Protein AF-A0AAU6P9B1-F1 (afdb_monomer_lite)

Structure (mmCIF, N/CA/C/O backbone):
data_AF-A0AAU6P9B1-F1
#
_entry.id   AF-A0AAU6P9B1-F1
#
loop_
_atom_site.group_PDB
_atom_site.id
_atom_site.type_symbol
_atom_site.label_atom_id
_atom_site.label_alt_id
_atom_site.label_comp_id
_atom_site.label_asym_id
_atom_site.label_entity_id
_atom_site.label_seq_id
_atom_site.pdbx_PDB_ins_code
_atom_site.Cartn_x
_atom_site.Cartn_y
_atom_site.Cartn_z
_atom_site.occupancy
_atom_site.B_iso_or_equiv
_atom_site.auth_seq_id
_atom_site.auth_comp_id
_atom_site.auth_asym_id
_atom_site.auth_atom_id
_atom_site.pdbx_PDB_model_num
ATOM 1 N N . MET A 1 1 ? -17.994 2.057 51.627 1.00 61.50 1 MET A N 1
ATOM 2 C CA . MET A 1 1 ? -16.781 1.491 50.987 1.00 61.50 1 MET A CA 1
ATOM 3 C C . MET A 1 1 ? -17.101 0.580 49.802 1.00 61.50 1 MET A C 1
ATOM 5 O O . MET A 1 1 ? -16.664 0.897 48.709 1.00 61.50 1 MET A O 1
ATOM 9 N N . LYS A 1 2 ? -17.934 -0.466 49.947 1.00 69.88 2 LYS A N 1
ATOM 10 C CA . LYS A 1 2 ? -18.300 -1.373 48.830 1.00 69.88 2 LYS A CA 1
ATOM 11 C C . LYS A 1 2 ? -18.869 -0.661 47.588 1.00 69.88 2 LYS A C 1
ATOM 13 O O . LYS A 1 2 ? -18.479 -0.984 46.477 1.00 69.88 2 LYS A O 1
ATOM 18 N N . LYS A 1 3 ? -19.719 0.357 47.779 1.00 78.44 3 LYS A N 1
ATOM 19 C CA . LYS A 1 3 ? -20.295 1.163 46.681 1.00 78.44 3 LYS A CA 1
ATOM 20 C C . LYS A 1 3 ? -19.249 1.982 45.908 1.00 78.44 3 LYS A C 1
ATOM 22 O O . LYS A 1 3 ? -19.385 2.146 44.707 1.00 78.44 3 LYS A O 1
ATOM 27 N N . ILE A 1 4 ? -18.200 2.452 46.589 1.00 85.50 4 ILE A N 1
ATOM 28 C CA . ILE A 1 4 ? -17.102 3.225 45.979 1.00 85.50 4 ILE A CA 1
ATOM 29 C C . ILE A 1 4 ? -16.205 2.298 45.157 1.00 85.50 4 ILE A C 1
ATOM 31 O O . ILE A 1 4 ? -15.840 2.633 44.038 1.00 85.50 4 ILE A O 1
ATOM 35 N N . ILE A 1 5 ? -15.918 1.103 45.682 1.00 85.44 5 ILE A N 1
ATOM 36 C CA . ILE A 1 5 ? -15.166 0.067 44.962 1.00 85.44 5 ILE A CA 1
ATOM 37 C C . ILE A 1 5 ? -15.930 -0.367 43.703 1.00 85.44 5 ILE A C 1
ATOM 39 O O . ILE A 1 5 ? -15.330 -0.494 42.641 1.00 85.44 5 ILE A O 1
ATOM 43 N N . LEU A 1 6 ? -17.256 -0.524 43.798 1.00 85.88 6 LEU A N 1
ATOM 44 C CA . LEU A 1 6 ? -18.097 -0.866 42.649 1.00 85.88 6 LEU A CA 1
ATOM 45 C C . LEU A 1 6 ? -18.089 0.238 41.579 1.00 85.88 6 LEU A C 1
ATOM 47 O O . LEU A 1 6 ? -18.013 -0.060 40.392 1.00 85.88 6 LEU A O 1
ATOM 51 N N . LEU A 1 7 ? -18.134 1.506 42.000 1.00 83.88 7 LEU A N 1
ATOM 52 C CA . LEU A 1 7 ? -18.097 2.656 41.097 1.00 83.88 7 LEU A CA 1
ATOM 53 C C . LEU A 1 7 ? -16.742 2.767 40.379 1.00 83.88 7 LEU A C 1
ATOM 55 O O . LEU A 1 7 ? -16.703 2.973 39.171 1.00 83.88 7 LEU A O 1
ATOM 59 N N . LEU A 1 8 ? -15.637 2.565 41.103 1.00 84.75 8 LEU A N 1
ATOM 60 C CA . LEU A 1 8 ? -14.288 2.543 40.530 1.00 84.75 8 LEU A CA 1
ATOM 61 C C . LEU A 1 8 ? -14.110 1.391 39.533 1.00 84.75 8 LEU A C 1
ATOM 63 O O . LEU A 1 8 ? -13.575 1.607 38.450 1.00 84.75 8 LEU A O 1
ATOM 67 N N . ALA A 1 9 ? -14.608 0.194 39.853 1.00 81.81 9 ALA A N 1
ATOM 68 C CA . ALA A 1 9 ? -14.567 -0.948 38.939 1.00 81.81 9 ALA A CA 1
ATOM 69 C C . ALA A 1 9 ? -15.362 -0.690 37.646 1.00 81.81 9 ALA A C 1
ATOM 71 O O . ALA A 1 9 ? -14.918 -1.070 36.564 1.00 81.81 9 ALA A O 1
ATOM 72 N N . LEU A 1 10 ? -16.500 0.005 37.744 1.00 80.50 10 LEU A N 1
ATOM 73 C CA . LEU A 1 10 ? -17.317 0.368 36.587 1.00 80.50 10 LEU A CA 1
ATOM 74 C C . LEU A 1 10 ? -16.604 1.385 35.682 1.00 80.50 10 LEU A C 1
ATOM 76 O O . LEU A 1 10 ? -16.620 1.241 34.463 1.00 80.50 10 LEU A O 1
ATOM 80 N N . ILE A 1 11 ? -15.917 2.368 36.272 1.00 79.69 11 ILE A N 1
ATOM 81 C CA . ILE A 1 11 ? -15.120 3.350 35.526 1.00 79.69 11 ILE A CA 1
ATOM 82 C C . ILE A 1 11 ? -13.976 2.644 34.784 1.00 79.69 11 ILE A C 1
ATOM 84 O O . ILE A 1 11 ? -13.838 2.818 33.576 1.00 79.69 11 ILE A O 1
ATOM 88 N N . PHE A 1 12 ? -13.219 1.767 35.453 1.00 71.25 12 PHE A N 1
ATOM 89 C CA . PHE A 1 12 ? -12.143 0.995 34.813 1.00 71.25 12 PHE A CA 1
ATOM 90 C C . PHE A 1 12 ? -12.633 0.068 33.689 1.00 71.25 12 PHE A C 1
ATOM 92 O O . PHE A 1 12 ? -11.936 -0.097 32.687 1.00 71.25 12 PHE A O 1
ATOM 99 N N . ALA A 1 13 ? -13.840 -0.492 33.802 1.00 69.88 13 ALA A N 1
ATOM 100 C CA . ALA A 1 13 ? -14.433 -1.297 32.736 1.00 69.88 13 ALA A CA 1
ATOM 101 C C . ALA A 1 13 ? -14.730 -0.472 31.467 1.00 69.88 13 ALA A C 1
ATOM 103 O O . ALA A 1 13 ? -14.564 -0.979 30.360 1.00 69.88 13 ALA A O 1
ATOM 104 N N . THR A 1 14 ? -15.104 0.805 31.607 1.00 63.59 14 THR A N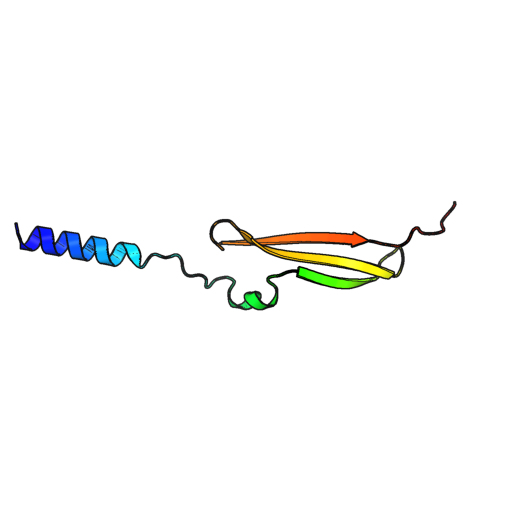 1
ATOM 105 C CA . THR A 1 14 ? -15.416 1.679 30.457 1.00 63.59 14 THR A CA 1
ATOM 106 C C . THR A 1 14 ? -14.186 2.235 29.733 1.00 63.59 14 THR A C 1
ATOM 108 O O . THR A 1 14 ? -14.257 2.502 28.537 1.00 63.59 14 THR A O 1
ATOM 111 N N . ILE A 1 15 ? -13.033 2.356 30.403 1.00 64.44 15 ILE A N 1
ATOM 112 C CA . ILE A 1 15 ? -11.813 2.924 29.792 1.00 64.44 15 ILE A CA 1
ATOM 113 C C . ILE A 1 15 ? -11.215 1.975 28.732 1.00 64.44 15 ILE A C 1
ATOM 115 O O . ILE A 1 15 ? -10.609 2.431 27.768 1.00 64.44 15 ILE A O 1
ATOM 119 N N . ASN A 1 16 ? -11.451 0.662 28.843 1.00 57.06 16 ASN A N 1
ATOM 120 C CA . ASN A 1 16 ? -10.945 -0.333 27.885 1.00 57.06 16 ASN A CA 1
ATOM 121 C C . ASN A 1 16 ? -11.700 -0.352 26.539 1.00 57.06 16 ASN A C 1
ATOM 123 O O . ASN A 1 16 ? -11.231 -0.969 25.585 1.00 57.06 16 ASN A O 1
ATOM 127 N N . GLN A 1 17 ? -12.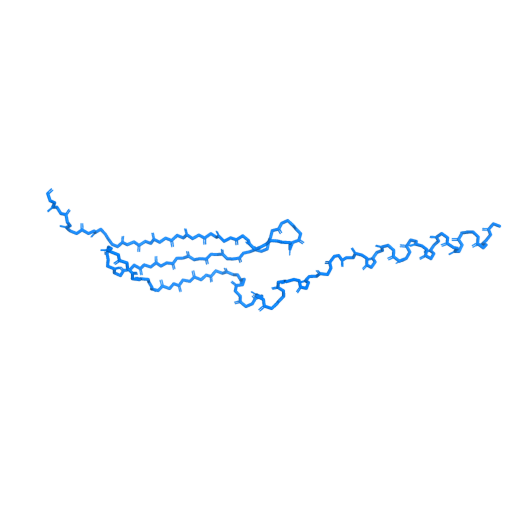847 0.331 26.437 1.00 55.44 17 GLN A N 1
ATOM 128 C CA . GLN A 1 17 ? -13.594 0.473 25.178 1.00 55.44 17 GLN A CA 1
ATOM 129 C C . GLN A 1 17 ? -13.165 1.698 24.355 1.00 55.44 17 GLN A C 1
ATOM 131 O O . GLN A 1 17 ? -13.647 1.888 23.245 1.00 55.44 17 GLN A O 1
ATOM 136 N N . LEU A 1 18 ? -12.211 2.497 24.848 1.00 52.25 18 LEU A N 1
ATOM 137 C CA . LEU A 1 18 ? -11.529 3.543 24.075 1.00 52.25 18 LEU A CA 1
ATOM 138 C C . LEU A 1 18 ? -10.393 2.961 23.217 1.00 52.25 18 LEU A C 1
ATOM 140 O O . LEU A 1 18 ? -9.363 3.601 23.006 1.00 52.25 18 LEU A O 1
ATOM 144 N N . THR A 1 19 ? -10.561 1.737 22.717 1.00 54.66 19 THR A N 1
ATOM 145 C CA . THR A 1 19 ? -9.768 1.265 21.586 1.00 54.66 19 THR A CA 1
ATOM 146 C C . THR A 1 19 ? -10.188 2.111 20.393 1.00 54.66 19 THR A C 1
ATOM 148 O O . THR A 1 19 ? -11.291 1.996 19.866 1.00 54.66 19 THR A O 1
ATOM 151 N N . TYR A 1 20 ? -9.322 3.073 20.081 1.00 56.84 20 TYR A N 1
ATOM 152 C CA . TYR A 1 20 ? -9.452 4.038 19.005 1.00 56.84 20 TYR A CA 1
ATOM 153 C C . TYR A 1 20 ? -9.938 3.320 17.744 1.00 56.84 20 TYR A C 1
ATOM 155 O O . TYR A 1 20 ? -9.240 2.472 17.192 1.00 56.84 20 TYR A O 1
ATOM 163 N N . SER A 1 21 ? -11.187 3.598 17.374 1.00 55.78 21 SER A N 1
ATOM 164 C CA . SER A 1 21 ? -11.874 2.926 16.282 1.00 55.78 21 SER A CA 1
ATOM 165 C C . SER A 1 21 ? -11.057 3.062 15.001 1.00 55.78 21 SER A C 1
ATOM 167 O O . SER A 1 21 ? -10.664 4.159 14.601 1.00 55.78 21 SER A O 1
ATOM 169 N N . GLN A 1 22 ? -10.843 1.921 14.363 1.00 58.75 22 GLN A N 1
ATOM 170 C CA . GLN A 1 22 ? -10.132 1.697 13.110 1.00 58.75 22 GLN A CA 1
ATOM 171 C C . GLN A 1 22 ? -10.849 2.337 11.894 1.00 58.75 22 GLN A C 1
ATOM 173 O O . GLN A 1 22 ? -10.538 2.045 10.750 1.00 58.75 22 GLN A O 1
ATOM 178 N N . SER A 1 23 ? -11.787 3.271 12.106 1.00 63.56 23 SER A N 1
ATOM 179 C CA . SER A 1 23 ? -12.810 3.595 11.106 1.00 63.56 23 SER A CA 1
ATOM 180 C C . SER A 1 23 ? -12.427 4.626 10.050 1.00 63.56 23 SER A C 1
ATOM 182 O O . SER A 1 23 ? -13.066 4.672 9.002 1.00 63.56 23 SER A O 1
ATOM 184 N N . LYS A 1 24 ? -11.413 5.478 10.264 1.00 73.94 24 LYS A N 1
ATOM 185 C CA . LYS A 1 24 ? -11.137 6.565 9.298 1.00 73.94 24 LYS A CA 1
ATOM 186 C C . LYS A 1 24 ? -10.686 6.049 7.933 1.00 73.94 24 LYS A C 1
ATOM 188 O O . LYS A 1 24 ? -10.922 6.720 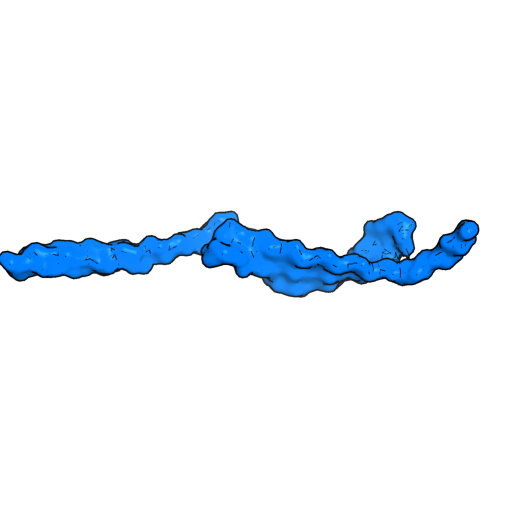6.932 1.00 73.94 24 LYS A O 1
ATOM 193 N N . PHE A 1 25 ? -10.048 4.881 7.902 1.00 84.62 25 PHE A N 1
ATOM 194 C CA . PHE A 1 25 ? -9.429 4.336 6.700 1.00 84.62 25 PHE A CA 1
ATOM 195 C C . PHE A 1 25 ? -9.838 2.900 6.375 1.00 84.62 25 PHE A C 1
ATOM 197 O O . PHE A 1 25 ? -9.346 2.392 5.378 1.00 84.62 25 PHE A O 1
ATOM 204 N N . GLU A 1 26 ? -10.762 2.287 7.121 1.00 86.19 26 GLU A N 1
ATOM 205 C CA . GLU A 1 26 ? -11.312 0.947 6.824 1.00 86.19 26 GLU A CA 1
ATOM 206 C C . GLU A 1 26 ? -11.815 0.833 5.372 1.00 86.19 26 GLU A C 1
ATOM 208 O O . GLU A 1 26 ? -11.599 -0.163 4.690 1.00 86.19 26 GLU A O 1
ATOM 213 N N . ALA A 1 27 ? -12.424 1.897 4.833 1.00 89.94 27 ALA A N 1
ATOM 214 C CA . ALA A 1 27 ? -12.870 1.930 3.436 1.00 89.94 27 ALA A CA 1
ATOM 215 C C . ALA A 1 27 ? -11.721 1.815 2.409 1.00 89.94 27 ALA A C 1
ATOM 217 O O . ALA A 1 27 ? -11.973 1.565 1.232 1.00 89.94 27 ALA A O 1
ATOM 218 N N . LEU A 1 28 ? -10.475 2.021 2.840 1.00 92.81 28 LEU A N 1
ATOM 219 C CA . LEU A 1 28 ? -9.258 1.923 2.039 1.00 92.81 28 LEU A CA 1
ATOM 220 C C . LEU A 1 28 ? -8.476 0.633 2.310 1.00 92.81 28 LEU A C 1
ATOM 222 O O . LEU A 1 28 ? -7.406 0.469 1.730 1.00 92.81 28 LEU A O 1
ATOM 226 N N . ASP A 1 29 ? -8.997 -0.295 3.120 1.00 93.25 29 ASP A N 1
ATOM 227 C CA . ASP A 1 29 ? -8.333 -1.572 3.426 1.00 93.25 29 ASP A CA 1
ATOM 228 C C . ASP A 1 29 ? -7.955 -2.344 2.155 1.00 93.25 29 ASP A C 1
ATOM 230 O O . ASP A 1 29 ? -6.932 -3.022 2.109 1.00 93.25 29 ASP A O 1
ATOM 234 N N . PHE A 1 30 ? -8.736 -2.183 1.082 1.00 95.00 30 PHE A N 1
ATOM 235 C CA . PHE A 1 30 ? -8.456 -2.803 -0.211 1.00 95.00 30 PHE A CA 1
ATOM 236 C C . PHE A 1 30 ? -7.151 -2.324 -0.863 1.00 95.00 30 PHE A C 1
ATOM 238 O O . PHE A 1 30 ? -6.687 -2.991 -1.779 1.00 95.00 30 PHE A O 1
ATOM 245 N N . LEU A 1 31 ? -6.587 -1.183 -0.448 1.00 95.12 31 LEU A N 1
ATOM 246 C CA . LEU A 1 31 ? -5.298 -0.668 -0.922 1.00 95.12 31 LEU A CA 1
ATOM 247 C C . LEU A 1 31 ? -4.120 -1.236 -0.127 1.00 95.12 31 LEU A C 1
ATOM 249 O O . LEU A 1 31 ? -2.993 -1.204 -0.618 1.00 95.12 31 LEU A O 1
ATOM 253 N N . ILE A 1 32 ? -4.352 -1.719 1.094 1.00 96.69 32 ILE A N 1
ATOM 254 C CA . ILE A 1 32 ? -3.288 -2.145 2.003 1.00 96.69 32 ILE A CA 1
ATOM 255 C C . ILE A 1 32 ? -2.627 -3.415 1.473 1.00 96.69 32 ILE A C 1
ATOM 257 O O . ILE A 1 32 ? -3.289 -4.399 1.148 1.00 96.69 32 ILE A O 1
ATOM 261 N N . GLY A 1 33 ? -1.298 -3.392 1.398 1.00 97.56 33 GLY A N 1
ATOM 262 C CA . GLY A 1 33 ? -0.502 -4.481 0.848 1.00 97.56 33 GLY A CA 1
ATOM 263 C C . GLY A 1 33 ? 0.519 -4.018 -0.183 1.00 97.56 33 GLY A C 1
ATOM 264 O O . GLY A 1 33 ? 0.864 -2.838 -0.273 1.00 97.56 33 GLY A O 1
ATOM 265 N N . ASN A 1 34 ? 1.023 -4.990 -0.942 1.00 98.38 34 ASN A N 1
ATOM 266 C CA . ASN A 1 34 ? 2.059 -4.795 -1.949 1.00 98.38 34 ASN A CA 1
ATOM 267 C C . ASN A 1 34 ? 1.456 -4.920 -3.345 1.00 98.38 34 ASN A C 1
ATOM 269 O O . ASN A 1 34 ? 0.773 -5.897 -3.651 1.00 98.38 34 ASN A O 1
ATOM 273 N N . TRP A 1 35 ? 1.769 -3.955 -4.197 1.00 97.81 35 TRP A N 1
ATOM 274 C CA . TRP A 1 35 ? 1.292 -3.871 -5.566 1.00 97.81 35 TRP A CA 1
ATOM 275 C C . TRP A 1 35 ? 2.463 -3.840 -6.525 1.00 97.81 35 TRP A C 1
ATOM 277 O O . TRP A 1 35 ? 3.475 -3.179 -6.285 1.00 97.81 35 TRP A O 1
ATOM 287 N N . GLN A 1 36 ? 2.272 -4.512 -7.651 1.00 97.50 36 GLN A N 1
ATOM 288 C CA . GLN A 1 36 ? 3.172 -4.474 -8.787 1.00 97.50 36 GLN A CA 1
ATOM 289 C C . GLN A 1 36 ? 2.348 -4.225 -10.044 1.00 97.50 36 GLN A C 1
ATOM 291 O O . GLN A 1 36 ? 1.306 -4.849 -10.245 1.00 97.50 36 GLN A O 1
ATOM 296 N N . GLY A 1 37 ? 2.819 -3.324 -10.900 1.00 96.31 37 GLY A N 1
ATOM 297 C CA . GLY A 1 37 ? 2.125 -2.992 -12.136 1.00 96.31 37 GLY A CA 1
ATOM 298 C C . GLY A 1 37 ? 3.051 -2.450 -13.210 1.00 96.31 37 GLY A C 1
ATOM 299 O O . GLY A 1 37 ? 4.228 -2.179 -12.973 1.00 96.31 37 GLY A O 1
ATOM 300 N N . ILE A 1 38 ? 2.488 -2.294 -14.404 1.00 96.00 38 ILE A N 1
ATOM 301 C CA . ILE A 1 38 ? 3.139 -1.596 -15.509 1.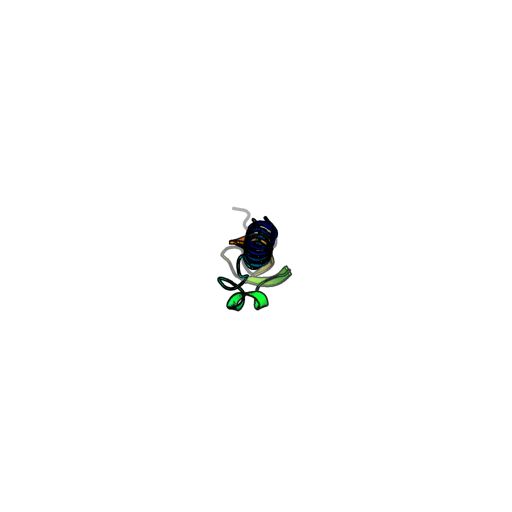00 96.00 38 ILE A CA 1
ATOM 302 C C . ILE A 1 38 ? 2.811 -0.110 -15.397 1.00 96.00 38 ILE A C 1
ATOM 304 O O . ILE A 1 38 ? 1.656 0.263 -15.196 1.00 96.00 38 ILE A O 1
ATOM 308 N N . GLU A 1 39 ? 3.828 0.731 -15.540 1.00 93.69 39 GLU A N 1
ATOM 309 C CA . GLU A 1 39 ? 3.709 2.187 -15.527 1.00 93.69 39 GLU A CA 1
ATOM 310 C C . GLU A 1 39 ? 4.267 2.779 -16.824 1.00 93.69 39 GLU A C 1
ATOM 312 O O . GLU A 1 39 ? 5.172 2.217 -17.440 1.00 93.69 39 GLU A O 1
ATOM 317 N N . SER A 1 40 ? 3.741 3.926 -17.244 1.00 92.12 40 SER A N 1
ATOM 318 C CA . SER A 1 40 ? 4.220 4.651 -18.423 1.00 92.12 40 SER A CA 1
ATOM 319 C C . SER A 1 40 ? 4.673 6.050 -18.013 1.00 92.12 40 SER A C 1
ATOM 321 O O . SER A 1 40 ? 3.965 6.750 -17.291 1.00 92.12 40 SER A O 1
ATOM 323 N N . GLY A 1 41 ? 5.848 6.467 -18.482 1.00 86.69 41 GLY A N 1
ATOM 324 C CA . GLY A 1 41 ? 6.423 7.782 -18.203 1.00 86.69 41 GLY A CA 1
ATOM 325 C C . GLY A 1 41 ? 7.325 8.279 -19.332 1.00 86.69 41 GLY A C 1
ATOM 326 O O . GLY A 1 41 ? 7.409 7.674 -20.398 1.00 86.69 41 GLY A O 1
ATOM 327 N N . ALA A 1 42 ? 8.039 9.384 -19.100 1.00 85.06 42 ALA A N 1
ATOM 328 C CA . ALA A 1 42 ? 8.926 9.979 -20.109 1.00 85.06 42 ALA A CA 1
ATOM 329 C C . ALA A 1 42 ? 10.069 9.043 -20.555 1.00 85.06 42 ALA A C 1
ATOM 331 O O . ALA A 1 42 ? 10.568 9.166 -21.671 1.00 85.06 42 ALA A O 1
ATOM 332 N N . ALA A 1 43 ? 10.464 8.099 -19.695 1.00 83.19 43 ALA A N 1
ATOM 333 C CA . ALA A 1 43 ? 11.464 7.072 -19.985 1.00 83.19 43 ALA A CA 1
ATOM 334 C C . ALA A 1 43 ? 10.895 5.845 -20.734 1.00 83.19 43 ALA A C 1
ATOM 336 O O . ALA A 1 43 ? 11.637 4.907 -21.014 1.00 83.19 43 ALA A O 1
ATOM 337 N N . GLY A 1 44 ? 9.600 5.843 -21.069 1.00 87.94 44 GLY A N 1
ATOM 338 C CA . GLY A 1 44 ? 8.898 4.714 -21.678 1.00 87.94 44 GLY A CA 1
ATOM 339 C C . GLY A 1 44 ? 8.087 3.909 -20.662 1.00 87.94 44 GLY A C 1
ATOM 340 O O . GLY A 1 44 ? 7.622 4.446 -19.655 1.00 87.94 44 GLY A O 1
ATOM 341 N N . ASN A 1 45 ? 7.896 2.621 -20.948 1.00 92.75 45 ASN A N 1
ATOM 342 C CA . ASN A 1 45 ? 7.196 1.702 -20.054 1.00 92.75 45 ASN A CA 1
ATOM 343 C C . ASN A 1 45 ? 8.166 1.133 -19.012 1.00 92.75 45 ASN A C 1
ATOM 345 O O . ASN A 1 45 ? 9.263 0.694 -19.358 1.00 92.75 45 ASN A O 1
ATOM 349 N N . GLY A 1 46 ? 7.746 1.134 -17.753 1.00 93.00 46 GLY A N 1
ATOM 350 C CA . GLY A 1 46 ? 8.483 0.599 -16.615 1.00 93.00 46 GLY A CA 1
ATOM 351 C C . GLY A 1 46 ? 7.627 -0.335 -15.765 1.00 93.00 46 GLY A C 1
ATOM 352 O O . GLY A 1 46 ? 6.463 -0.608 -16.074 1.00 93.00 46 GLY A O 1
ATOM 353 N N . VAL A 1 47 ? 8.224 -0.822 -14.682 1.00 96.56 47 VAL A N 1
ATOM 354 C CA . VAL A 1 47 ? 7.539 -1.602 -13.648 1.00 96.56 47 VAL A CA 1
ATOM 355 C C . VAL A 1 47 ? 7.535 -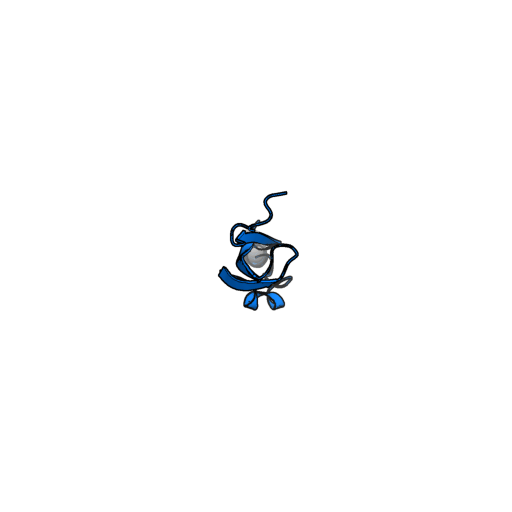0.792 -12.359 1.00 96.56 47 VAL A C 1
ATOM 357 O O . VAL A 1 47 ? 8.592 -0.410 -11.854 1.00 96.56 47 VAL A O 1
ATOM 360 N N . GLY A 1 48 ? 6.339 -0.560 -11.827 1.00 96.50 48 GLY A N 1
ATOM 361 C CA . GLY A 1 48 ? 6.130 0.122 -10.558 1.00 96.50 48 GLY A CA 1
ATOM 362 C C . GLY A 1 48 ? 5.849 -0.869 -9.434 1.00 96.50 48 GLY A C 1
ATOM 363 O O . GLY A 1 48 ? 5.087 -1.822 -9.611 1.00 96.50 48 GLY A O 1
ATOM 364 N N . PHE A 1 49 ? 6.426 -0.601 -8.268 1.00 97.69 49 PHE A N 1
ATOM 365 C CA . PHE A 1 49 ? 6.155 -1.281 -7.005 1.00 97.69 49 PHE A CA 1
ATOM 366 C C . PHE A 1 49 ? 5.605 -0.268 -6.001 1.00 97.69 49 PHE A C 1
ATOM 368 O O . PHE A 1 49 ? 6.108 0.859 -5.904 1.00 97.69 49 PHE A O 1
ATOM 375 N N . ARG A 1 50 ? 4.538 -0.635 -5.290 1.00 97.94 50 ARG A N 1
ATOM 376 C CA . ARG A 1 50 ? 3.873 0.227 -4.306 1.00 97.94 50 ARG A CA 1
ATOM 377 C C . ARG A 1 50 ? 3.525 -0.579 -3.067 1.00 97.94 50 ARG A C 1
ATOM 379 O O . ARG A 1 50 ? 2.939 -1.650 -3.196 1.00 97.94 50 ARG A O 1
ATOM 386 N N . THR A 1 51 ? 3.815 -0.041 -1.893 1.00 98.44 51 THR A N 1
ATOM 387 C CA . THR A 1 51 ? 3.426 -0.651 -0.619 1.00 98.44 51 THR A CA 1
ATOM 388 C C . THR A 1 51 ? 2.612 0.348 0.182 1.00 98.44 51 THR A C 1
ATOM 390 O O . THR A 1 51 ? 3.041 1.485 0.370 1.00 98.44 51 THR A O 1
ATOM 393 N N . TYR A 1 52 ? 1.438 -0.081 0.643 1.00 97.88 52 TYR A N 1
ATOM 394 C CA . TYR A 1 52 ? 0.566 0.685 1.528 1.00 97.88 52 TYR A CA 1
ATOM 395 C C . TYR A 1 52 ? 0.456 -0.054 2.854 1.00 97.88 52 TYR A C 1
ATOM 397 O O . TYR A 1 52 ? 0.063 -1.222 2.878 1.00 97.88 52 TYR A O 1
ATOM 405 N N . GLN A 1 53 ? 0.779 0.624 3.951 1.00 96.62 53 GLN A N 1
ATOM 406 C CA . GLN A 1 53 ? 0.710 0.041 5.287 1.00 96.62 53 GLN A CA 1
ATOM 407 C C . GLN A 1 53 ? 0.196 1.046 6.308 1.00 96.62 53 GLN A C 1
ATOM 409 O O . GLN A 1 53 ? 0.419 2.250 6.184 1.00 96.62 53 GLN A O 1
ATOM 4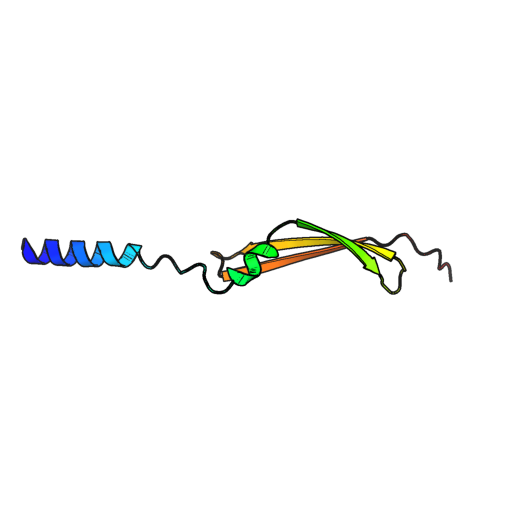14 N N . TYR A 1 54 ? -0.485 0.543 7.330 1.00 94.12 54 TYR A N 1
ATOM 415 C CA . TYR A 1 54 ? -0.888 1.359 8.462 1.00 94.12 54 TYR A CA 1
ATOM 416 C C . TYR A 1 54 ? 0.293 1.644 9.386 1.00 94.12 54 TYR A C 1
ATOM 418 O O . TYR A 1 54 ? 1.073 0.753 9.705 1.00 94.12 54 TYR A O 1
ATOM 426 N N . GLU A 1 55 ? 0.377 2.882 9.857 1.00 92.00 55 GLU A N 1
ATOM 427 C CA . GLU A 1 55 ? 1.403 3.349 10.785 1.00 92.00 55 GLU A CA 1
ATOM 428 C C . GLU A 1 55 ? 0.788 4.157 11.931 1.00 92.00 55 GLU A C 1
ATOM 430 O O . GLU A 1 55 ? -0.355 4.627 11.856 1.00 92.00 55 GLU A O 1
ATOM 435 N N . LEU A 1 56 ? 1.571 4.328 13.003 1.00 89.94 56 LEU A N 1
ATOM 436 C CA . LEU A 1 56 ? 1.215 5.125 14.185 1.00 89.94 56 LEU A CA 1
ATOM 437 C C . LEU A 1 56 ? -0.175 4.759 14.735 1.00 89.94 56 LEU A C 1
ATOM 439 O O . LEU A 1 56 ? -1.073 5.600 14.824 1.00 89.94 56 LEU A O 1
ATOM 443 N N . ALA A 1 57 ? -0.349 3.484 15.096 1.00 86.75 57 ALA A N 1
ATOM 444 C CA . ALA A 1 57 ? -1.614 2.925 15.585 1.00 86.75 57 ALA A CA 1
ATOM 445 C C . ALA A 1 57 ? -2.782 3.102 14.593 1.00 86.75 57 ALA A C 1
ATOM 447 O O . ALA A 1 57 ? -3.874 3.514 14.975 1.00 86.75 57 ALA A O 1
ATOM 448 N N . ASN A 1 58 ? -2.533 2.798 13.316 1.00 87.00 58 ASN A N 1
ATOM 449 C CA . ASN A 1 58 ? -3.516 2.831 12.225 1.00 87.00 58 ASN A CA 1
ATOM 450 C C . ASN A 1 58 ? -4.120 4.218 11.951 1.00 87.00 58 ASN A C 1
ATOM 452 O O . ASN A 1 58 ? -5.189 4.337 11.355 1.00 87.00 58 ASN A O 1
ATOM 456 N N . ASN A 1 59 ? -3.422 5.280 12.358 1.00 86.25 59 ASN A N 1
ATOM 457 C CA . ASN A 1 59 ? -3.856 6.658 12.126 1.00 86.25 59 ASN A CA 1
ATOM 458 C C . ASN A 1 59 ? -3.384 7.221 10.787 1.00 86.25 59 ASN A C 1
ATOM 460 O O . ASN A 1 59 ? -3.885 8.258 10.356 1.00 86.25 59 ASN A O 1
ATOM 464 N N . PHE A 1 60 ? -2.418 6.567 10.146 1.00 90.62 60 PHE A N 1
ATOM 465 C CA . PHE A 1 60 ? -1.852 6.993 8.875 1.00 90.62 60 PHE A CA 1
ATOM 466 C C . PHE A 1 60 ? -1.656 5.787 7.969 1.00 90.62 60 PHE A C 1
ATOM 468 O O . PHE A 1 60 ? -1.335 4.700 8.445 1.00 90.62 60 PHE A O 1
ATOM 475 N N . ILE A 1 61 ? -1.815 6.001 6.665 1.00 93.81 61 ILE A N 1
ATOM 476 C CA . ILE A 1 61 ? -1.358 5.063 5.642 1.00 93.81 61 ILE A CA 1
ATOM 477 C C . ILE A 1 61 ? -0.025 5.596 5.125 1.00 93.81 61 ILE A C 1
ATOM 479 O O . ILE A 1 61 ? 0.028 6.671 4.525 1.00 93.81 61 ILE A O 1
ATOM 483 N N . PHE A 1 62 ? 1.049 4.861 5.382 1.00 96.19 62 PHE A N 1
ATOM 484 C CA . PHE A 1 62 ? 2.354 5.111 4.792 1.00 96.19 62 PHE A CA 1
ATOM 485 C C . PHE A 1 62 ? 2.421 4.478 3.402 1.00 96.19 62 PHE A C 1
ATOM 487 O O . PHE A 1 62 ? 1.914 3.373 3.196 1.00 96.19 62 PHE A O 1
ATOM 494 N N . ILE A 1 63 ? 3.026 5.198 2.454 1.00 97.56 63 ILE A N 1
ATOM 495 C CA . ILE A 1 63 ? 3.116 4.786 1.053 1.00 97.56 63 ILE A CA 1
ATOM 496 C C . ILE A 1 63 ? 4.578 4.790 0.625 1.00 97.56 63 ILE A C 1
ATOM 498 O O . ILE A 1 63 ? 5.206 5.848 0.543 1.00 97.56 63 ILE A O 1
ATOM 502 N N . GLU A 1 64 ? 5.086 3.617 0.270 1.00 98.06 64 GLU A N 1
ATOM 503 C CA . GLU A 1 64 ? 6.383 3.468 -0.379 1.00 98.06 64 GLU A CA 1
ATOM 504 C C . GLU A 1 64 ? 6.195 3.246 -1.881 1.00 98.06 64 GLU A C 1
ATOM 506 O O . GLU A 1 64 ? 5.311 2.506 -2.316 1.00 98.06 64 GLU A O 1
ATOM 511 N N . ASN A 1 65 ? 7.007 3.932 -2.688 1.00 96.69 65 ASN A N 1
ATOM 512 C CA . ASN A 1 65 ? 6.887 3.932 -4.139 1.00 96.69 65 ASN A CA 1
ATOM 513 C C . ASN A 1 65 ? 8.264 3.729 -4.768 1.00 96.69 65 ASN A C 1
ATOM 515 O O . ASN A 1 65 ? 9.150 4.563 -4.592 1.00 96.69 65 ASN A O 1
ATOM 519 N N . GLN A 1 66 ? 8.414 2.673 -5.563 1.00 95.50 66 GLN A N 1
ATOM 520 C CA . GLN A 1 66 ? 9.592 2.456 -6.393 1.00 95.50 66 GLN A CA 1
ATOM 521 C C . GLN A 1 66 ? 9.177 2.262 -7.847 1.00 95.50 66 GLN A C 1
ATOM 523 O O . GLN A 1 66 ? 8.207 1.570 -8.145 1.00 95.50 66 GLN A O 1
ATOM 528 N N . SER A 1 67 ? 9.921 2.878 -8.755 1.00 93.56 67 SER A N 1
ATOM 529 C CA . SER A 1 67 ? 9.673 2.823 -10.191 1.00 93.56 67 SER A CA 1
ATOM 530 C C . SER A 1 67 ? 10.967 2.434 -10.896 1.00 93.56 67 SER A C 1
ATOM 532 O O . SER A 1 67 ? 12.019 3.022 -10.632 1.00 93.56 67 SER A O 1
ATOM 534 N N . ALA A 1 68 ? 10.905 1.412 -11.746 1.00 91.94 68 ALA A N 1
ATOM 535 C CA . ALA A 1 68 ? 12.049 0.880 -12.473 1.00 91.94 68 ALA A CA 1
ATOM 536 C C . ALA A 1 68 ? 11.792 0.979 -13.978 1.00 91.94 68 ALA A C 1
ATOM 538 O O . ALA A 1 68 ? 10.940 0.280 -14.531 1.00 91.94 68 ALA A O 1
ATOM 539 N N . PHE A 1 69 ? 12.563 1.838 -14.641 1.00 89.19 69 PHE A N 1
ATOM 540 C CA . PHE A 1 69 ? 12.533 1.999 -16.090 1.00 89.19 69 PHE A CA 1
ATOM 541 C C . PHE A 1 69 ? 13.764 1.343 -16.715 1.00 89.19 69 PHE A C 1
ATOM 543 O O . PHE A 1 69 ? 14.850 1.395 -16.125 1.00 89.19 69 PHE A O 1
ATOM 550 N N . PRO A 1 70 ? 13.628 0.738 -17.906 1.00 83.94 70 PRO A N 1
ATOM 551 C CA . PRO A 1 70 ? 14.782 0.257 -18.641 1.00 83.94 70 PRO A CA 1
ATOM 552 C C . PRO A 1 70 ? 15.737 1.425 -18.948 1.00 83.94 70 PRO A C 1
ATOM 554 O O . PRO A 1 70 ? 15.286 2.561 -19.133 1.00 83.94 70 PRO A O 1
ATOM 557 N N . PRO A 1 71 ? 17.055 1.170 -19.021 1.00 80.62 71 PRO A N 1
ATOM 558 C CA . PRO A 1 71 ? 18.014 2.172 -19.459 1.00 80.62 71 PRO A CA 1
ATOM 559 C C . PRO A 1 71 ? 17.597 2.727 -20.823 1.00 80.62 71 PRO A C 1
ATOM 561 O O . PRO A 1 71 ? 17.448 1.980 -21.788 1.00 80.62 71 PRO A O 1
ATOM 564 N N . SER A 1 72 ? 17.388 4.039 -20.906 1.00 71.75 72 SER A N 1
ATOM 565 C CA . SER A 1 72 ? 17.093 4.685 -22.181 1.00 71.75 72 SER A CA 1
ATOM 566 C C . SER A 1 72 ? 18.376 4.774 -23.008 1.00 71.75 72 SER A C 1
ATOM 568 O O . SER A 1 72 ? 19.394 5.259 -22.519 1.00 71.75 72 SER A O 1
ATOM 570 N N . GLU A 1 73 ? 18.326 4.380 -24.282 1.00 69.06 73 GLU A N 1
ATOM 571 C CA . GLU A 1 73 ? 19.434 4.535 -25.240 1.00 69.06 73 GLU A CA 1
ATOM 572 C C . GLU A 1 73 ? 19.724 5.998 -25.621 1.00 69.06 73 GLU A C 1
ATOM 574 O O . GLU A 1 73 ? 20.422 6.257 -26.601 1.00 69.06 73 GLU A O 1
ATOM 579 N N . LYS A 1 74 ? 19.219 6.983 -24.867 1.00 57.66 74 LYS A N 1
ATOM 580 C CA . LYS A 1 74 ? 19.486 8.401 -25.110 1.00 57.66 74 LYS A CA 1
ATOM 581 C C . LYS A 1 74 ? 20.927 8.755 -24.717 1.00 57.66 74 LYS A C 1
ATOM 583 O O . LYS A 1 74 ? 21.182 9.466 -23.750 1.00 57.66 74 LYS A O 1
ATOM 588 N N . LYS A 1 75 ? 21.885 8.257 -25.499 1.00 49.12 75 LYS A N 1
ATOM 589 C CA . LYS A 1 75 ? 23.189 8.887 -25.678 1.00 49.12 75 LYS A CA 1
ATOM 590 C C . LYS A 1 75 ? 22.930 10.169 -26.462 1.00 49.12 75 LYS A C 1
ATOM 592 O O . LYS A 1 75 ? 22.576 10.103 -27.637 1.00 49.12 75 LYS A O 1
ATOM 597 N N . THR A 1 76 ? 23.031 11.306 -25.785 1.00 47.84 76 THR A N 1
ATOM 598 C CA . THR A 1 76 ? 23.192 12.603 -26.453 1.00 47.84 76 THR A CA 1
ATOM 599 C C . THR A 1 76 ? 24.636 13.020 -26.278 1.00 47.84 76 THR A C 1
ATOM 601 O O . THR A 1 76 ? 25.165 12.747 -25.176 1.00 47.84 76 THR A O 1
#

Sequence (76 aa):
MKKIILLLALIFATINQLTYSQSKFEALDFLIGNWQGIESGAAGNGVGFRTYQYELANNFIFIENQSAFPPSEKKT

Secondary structure (DSSP, 8-state):
-HHHHHHHHHHHHHHTT----GGGTGGGGGG-EEEEEEEEETTEEEEEEEEEEEETTTTEEEEEEEEE-PPP----

Radius of gyration: 24.38 Å; chains: 1; bounding box: 44×17×77 Å

Foldseek 3Di:
DVVVVVVVVVVVVVVVVPLPDLPPCPVVVVVAAKDWDWDQDPLGIWIKIKHWDADDSNPDTDIDIDIGHDDRPPPD

Organism: NCBI:txid3080055

pLDDT: mean 83.25, std 14.62, range [47.84, 98.44]